Protein AF-A0A950HXQ3-F1 (afdb_monomer_lite)

Radius of gyration: 18.31 Å; chains: 1; bounding box: 35×30×58 Å

Secondary structure (DSSP, 8-state):
-------TTSGGG-------------------TTHHHHHHHHHHHHHHHHHHHHHHHHHTTTTTSTTHHHHHHHHHHHHH--SHHHHHHHHHHHHHHHHHHT-HHHHHHHHHHHHHHHHHTT-

Structure (mmCIF, N/CA/C/O backbone):
data_AF-A0A950HXQ3-F1
#
_entry.id   AF-A0A950HXQ3-F1
#
loop_
_atom_site.group_PDB
_atom_site.id
_atom_site.type_symbol
_atom_site.label_atom_id
_atom_site.label_alt_id
_atom_site.label_comp_id
_atom_site.label_asym_id
_atom_site.label_entity_id
_atom_site.label_seq_id
_atom_site.pdbx_PDB_ins_code
_atom_site.Cartn_x
_atom_site.Cartn_y
_atom_site.Cartn_z
_atom_site.occupancy
_atom_site.B_iso_or_equiv
_atom_site.auth_seq_id
_atom_site.auth_comp_id
_atom_site.auth_asym_id
_atom_site.auth_atom_id
_atom_site.pdbx_PDB_model_num
ATOM 1 N N . MET A 1 1 ? 10.198 14.262 -22.561 1.00 35.19 1 MET A N 1
ATOM 2 C CA . MET A 1 1 ? 8.855 14.573 -22.025 1.00 35.19 1 MET A CA 1
ATOM 3 C C . MET A 1 1 ? 8.931 14.588 -20.499 1.00 35.19 1 MET A C 1
ATOM 5 O O . MET A 1 1 ? 8.907 13.506 -19.930 1.00 35.19 1 MET A O 1
ATOM 9 N N . PRO A 1 2 ? 9.102 15.740 -19.820 1.00 49.16 2 PRO A N 1
ATOM 10 C CA . PRO A 1 2 ? 9.027 15.798 -18.362 1.00 49.16 2 PRO A CA 1
ATOM 11 C C . PRO A 1 2 ? 7.682 16.399 -17.912 1.00 49.16 2 PRO A C 1
ATOM 13 O O . PRO A 1 2 ? 7.380 17.550 -18.211 1.00 49.16 2 PRO A O 1
ATOM 16 N N . LEU A 1 3 ? 6.868 15.613 -17.208 1.00 41.69 3 LEU A N 1
ATOM 17 C CA . LEU A 1 3 ? 5.627 16.004 -16.516 1.00 41.69 3 LEU A CA 1
ATOM 18 C C . LEU A 1 3 ? 5.448 15.063 -15.301 1.00 41.69 3 LEU A C 1
ATOM 20 O O . LEU A 1 3 ? 5.940 13.937 -15.352 1.00 41.69 3 LEU A O 1
ATOM 24 N N . PRO A 1 4 ? 4.655 15.415 -14.273 1.00 45.00 4 PRO A N 1
ATOM 25 C CA . PRO A 1 4 ? 4.827 16.524 -13.342 1.00 45.00 4 PRO A CA 1
ATOM 26 C C . PRO A 1 4 ? 4.980 16.014 -11.890 1.00 45.00 4 PRO A C 1
ATOM 28 O O . PRO A 1 4 ? 4.345 15.048 -11.464 1.00 45.00 4 PRO A O 1
ATOM 31 N N . SER A 1 5 ? 5.789 16.713 -11.095 1.00 45.41 5 SER A N 1
ATOM 32 C CA . SER A 1 5 ? 5.958 16.499 -9.652 1.00 45.41 5 SER A CA 1
ATOM 33 C C . SER A 1 5 ? 4.668 16.810 -8.875 1.00 45.41 5 SER A C 1
ATOM 35 O O . SER A 1 5 ? 4.479 17.920 -8.388 1.00 45.41 5 SER A O 1
ATOM 37 N N . LEU A 1 6 ? 3.770 15.830 -8.745 1.00 46.31 6 LEU A N 1
ATOM 38 C CA . LEU A 1 6 ? 2.494 15.958 -8.016 1.00 46.31 6 LEU A CA 1
ATOM 39 C C . LEU A 1 6 ? 2.566 15.585 -6.521 1.00 46.31 6 LEU A C 1
ATOM 41 O O . LEU A 1 6 ? 1.559 15.645 -5.823 1.00 46.31 6 LEU A O 1
ATOM 45 N N . PHE A 1 7 ? 3.742 15.238 -5.991 1.00 44.81 7 PHE A N 1
ATOM 46 C CA . PHE A 1 7 ? 3.890 14.760 -4.605 1.00 44.81 7 PHE A CA 1
ATOM 47 C C . PHE A 1 7 ? 4.134 15.857 -3.549 1.00 44.81 7 PHE A C 1
ATOM 49 O O . PHE A 1 7 ? 4.199 15.565 -2.356 1.00 44.81 7 PHE A O 1
ATOM 56 N N . ALA A 1 8 ? 4.257 17.125 -3.951 1.00 40.81 8 ALA A N 1
ATOM 57 C CA . ALA A 1 8 ? 4.848 18.164 -3.104 1.00 40.81 8 ALA A CA 1
ATOM 58 C C . ALA A 1 8 ? 4.015 18.690 -1.905 1.00 40.81 8 ALA A C 1
ATOM 60 O O . ALA A 1 8 ? 4.640 19.069 -0.915 1.00 40.81 8 ALA A O 1
ATOM 61 N N . PRO A 1 9 ? 2.665 18.743 -1.881 1.00 40.22 9 PRO A N 1
ATOM 62 C CA . PRO A 1 9 ? 2.003 19.501 -0.813 1.00 40.22 9 PRO A CA 1
ATOM 63 C C . PRO A 1 9 ? 1.689 18.706 0.469 1.00 40.22 9 PRO A C 1
ATOM 65 O O . PRO A 1 9 ? 1.336 19.319 1.475 1.00 40.22 9 PRO A O 1
ATOM 68 N N . PHE A 1 10 ? 1.797 17.370 0.483 1.00 43.84 10 PHE A N 1
ATOM 69 C CA . PHE A 1 10 ? 1.302 16.573 1.623 1.00 43.84 10 PHE A CA 1
ATOM 70 C C . PHE A 1 10 ? 2.318 16.416 2.769 1.00 43.84 10 PHE A C 1
ATOM 72 O O . PHE A 1 10 ? 1.940 16.219 3.923 1.00 43.84 10 PHE A O 1
ATOM 79 N N . LEU A 1 11 ? 3.615 16.547 2.483 1.00 44.69 11 LEU A N 1
ATOM 80 C CA . LEU A 1 11 ? 4.679 16.217 3.439 1.00 44.69 11 LEU A CA 1
ATOM 81 C C . LEU A 1 11 ? 4.997 17.334 4.453 1.00 44.69 11 LEU A C 1
ATOM 83 O O . LEU A 1 11 ? 5.677 17.076 5.444 1.00 44.69 11 LEU A O 1
ATOM 87 N N . SER A 1 12 ? 4.459 18.545 4.275 1.00 42.25 12 SER A N 1
ATOM 88 C CA . SER A 1 12 ? 4.806 19.720 5.095 1.00 42.25 12 SER A CA 1
ATOM 89 C C . SER A 1 12 ? 4.072 19.832 6.444 1.00 42.25 12 SER A C 1
ATOM 91 O O . SER A 1 12 ? 4.253 20.822 7.148 1.00 42.25 12 SER A O 1
ATOM 93 N N . ARG A 1 13 ? 3.225 18.865 6.835 1.00 46.75 13 ARG A N 1
ATOM 94 C CA . ARG A 1 13 ? 2.334 18.988 8.016 1.00 46.75 13 ARG A CA 1
ATOM 95 C C . ARG A 1 13 ? 2.653 18.105 9.226 1.00 46.75 13 ARG A C 1
ATOM 97 O O . ARG A 1 13 ? 1.864 18.088 10.164 1.00 46.75 13 ARG A O 1
ATOM 104 N N . LEU A 1 14 ? 3.784 17.401 9.258 1.00 44.34 14 LEU A N 1
ATOM 105 C CA . LEU A 1 14 ? 4.063 16.414 10.321 1.00 44.34 14 LEU A CA 1
ATOM 106 C C . LEU A 1 14 ? 5.089 16.850 11.377 1.00 44.34 14 LEU A C 1
ATOM 108 O O . LEU A 1 14 ? 5.503 16.050 12.212 1.00 44.34 14 LEU A O 1
ATOM 112 N N . THR A 1 15 ? 5.463 18.128 11.420 1.00 47.31 15 THR A N 1
ATOM 113 C CA . THR A 1 15 ? 6.364 18.651 12.456 1.00 47.31 15 THR A CA 1
ATOM 114 C C . THR A 1 15 ? 5.591 19.146 13.680 1.00 47.31 15 THR A C 1
ATOM 116 O O . THR A 1 15 ? 5.473 20.350 13.905 1.00 47.31 15 THR A O 1
ATOM 119 N N . ARG A 1 16 ? 5.086 18.227 14.511 1.00 44.97 16 ARG A N 1
ATOM 120 C CA . ARG A 1 16 ? 4.910 18.491 15.951 1.00 44.97 16 ARG A CA 1
ATOM 121 C C . ARG A 1 16 ? 5.304 17.267 16.760 1.00 44.97 16 ARG A C 1
ATOM 123 O O . ARG A 1 16 ? 4.513 16.368 17.012 1.00 44.97 16 ARG A O 1
ATOM 130 N N . HIS A 1 17 ? 6.561 17.290 17.173 1.00 42.94 17 HIS A N 1
ATOM 131 C CA . HIS A 1 17 ? 7.126 16.429 18.195 1.00 42.94 17 HIS A CA 1
ATOM 132 C C . HIS A 1 17 ? 6.604 16.866 19.575 1.00 42.94 17 HIS A C 1
ATOM 134 O O . HIS A 1 17 ? 6.685 18.047 19.920 1.00 42.94 17 HIS A O 1
ATOM 140 N N . ARG A 1 18 ? 6.156 15.920 20.404 1.00 40.31 18 ARG A N 1
ATOM 141 C CA . ARG A 1 18 ? 6.295 16.026 21.864 1.00 40.31 18 ARG A CA 1
ATOM 142 C C . ARG A 1 18 ? 6.634 14.639 22.437 1.00 40.31 18 ARG A C 1
ATOM 144 O O . ARG A 1 18 ? 6.177 13.654 21.865 1.00 40.31 18 ARG A O 1
ATOM 151 N N . PRO A 1 19 ? 7.477 14.547 23.481 1.00 52.72 19 PRO A N 1
ATOM 152 C CA . PRO A 1 19 ? 8.159 13.312 23.857 1.00 52.72 19 PRO A CA 1
ATOM 153 C C . PRO A 1 19 ? 7.560 12.640 25.113 1.00 52.72 19 PRO A C 1
ATOM 155 O O . PRO A 1 19 ? 6.565 13.115 25.656 1.00 52.72 19 PRO A O 1
ATOM 158 N N . VAL A 1 20 ? 8.300 11.622 25.585 1.00 49.47 20 VAL A N 1
ATOM 159 C CA . VAL A 1 20 ? 8.451 11.051 26.951 1.00 49.47 20 VAL A CA 1
ATOM 160 C C . VAL A 1 20 ? 7.590 9.824 27.367 1.00 49.47 20 VAL A C 1
ATOM 162 O O . VAL A 1 20 ? 6.647 9.490 26.658 1.00 49.47 20 VAL A O 1
ATOM 165 N N . PRO A 1 21 ? 8.005 9.026 28.389 1.00 53.25 21 PRO A N 1
ATOM 166 C CA . PRO A 1 21 ? 8.457 7.641 28.200 1.00 53.25 21 PRO A CA 1
ATOM 167 C C . PRO A 1 21 ? 7.707 6.614 29.085 1.00 53.25 21 PRO A C 1
ATOM 169 O O . PRO A 1 21 ? 6.921 6.986 29.943 1.00 53.25 21 PRO A O 1
ATOM 172 N N . GLY A 1 22 ? 8.033 5.327 28.903 1.00 49.12 22 GLY A N 1
ATOM 173 C CA . GLY A 1 22 ? 8.007 4.255 29.914 1.00 49.12 22 GLY A CA 1
ATOM 174 C C . GLY A 1 22 ? 6.721 4.004 30.711 1.00 49.12 22 GLY A C 1
ATOM 175 O O . GLY A 1 22 ? 6.388 4.776 31.596 1.00 49.12 22 GLY A O 1
ATOM 176 N N . PHE A 1 23 ? 6.108 2.826 30.544 1.00 42.56 23 PHE A N 1
ATOM 177 C CA . PHE A 1 23 ? 5.380 2.189 31.648 1.00 42.56 23 PHE A CA 1
ATOM 178 C C . PHE A 1 23 ? 5.337 0.666 31.488 1.00 42.56 23 PHE A C 1
ATOM 180 O O . PHE A 1 23 ? 4.893 0.134 30.473 1.00 42.56 23 PHE A O 1
ATOM 187 N N . VAL A 1 24 ? 5.829 -0.019 32.517 1.00 59.59 24 VAL A N 1
ATOM 188 C CA . VAL A 1 24 ? 5.714 -1.461 32.745 1.00 59.59 24 VAL A CA 1
ATOM 189 C C . VAL A 1 24 ? 4.488 -1.654 33.635 1.00 59.59 24 VAL A C 1
ATOM 191 O O . VAL A 1 24 ? 4.407 -0.988 34.663 1.00 59.59 24 VAL A O 1
ATOM 194 N N . ALA A 1 25 ? 3.558 -2.547 33.292 1.00 41.34 25 ALA A N 1
ATOM 195 C CA . ALA A 1 25 ? 2.597 -3.079 34.262 1.00 41.34 25 ALA A CA 1
ATOM 196 C C . ALA A 1 25 ? 1.969 -4.389 33.764 1.00 41.34 25 ALA A C 1
ATOM 198 O O . ALA A 1 25 ? 1.059 -4.412 32.941 1.00 41.34 25 ALA A O 1
ATOM 199 N N . THR A 1 26 ? 2.469 -5.490 34.311 1.00 58.78 26 THR A N 1
ATOM 200 C CA . THR A 1 26 ? 1.734 -6.735 34.544 1.00 58.78 26 THR A CA 1
ATOM 201 C C . THR A 1 26 ? 0.574 -6.494 35.513 1.00 58.78 26 THR A C 1
ATOM 203 O O . THR A 1 26 ? 0.842 -5.980 36.594 1.00 58.78 26 THR A O 1
ATOM 206 N N . THR A 1 27 ? -0.646 -6.938 35.184 1.00 51.50 27 THR A N 1
ATOM 207 C CA . THR A 1 27 ? -1.527 -7.745 36.061 1.00 51.50 27 THR A CA 1
ATOM 208 C C . THR A 1 27 ? -2.838 -8.114 35.357 1.00 51.50 27 THR A C 1
ATOM 210 O O . THR A 1 27 ? -3.530 -7.281 34.778 1.00 51.50 27 THR A O 1
ATOM 213 N N . SER A 1 28 ? -3.190 -9.400 35.447 1.00 52.22 28 SER A N 1
ATOM 214 C CA . SER A 1 28 ? -4.535 -9.926 35.207 1.00 52.22 28 SER A CA 1
ATOM 215 C C . SER A 1 28 ? -5.546 -9.214 36.102 1.00 52.22 28 SER A C 1
ATOM 217 O O . SER A 1 28 ? -5.379 -9.212 37.319 1.00 52.22 28 SER A O 1
ATOM 219 N N . THR A 1 29 ? -6.617 -8.651 35.543 1.00 48.75 29 THR A N 1
ATOM 220 C CA . THR A 1 29 ? -7.802 -8.231 36.308 1.00 48.75 29 THR A CA 1
ATOM 221 C C . THR A 1 29 ? -9.041 -8.267 35.411 1.00 48.75 29 THR A C 1
AT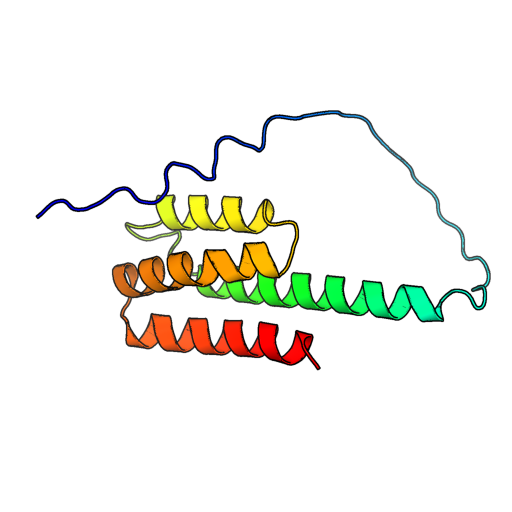OM 223 O O . THR A 1 29 ? -9.102 -7.619 34.373 1.00 48.75 29 THR A O 1
ATOM 226 N N . THR A 1 30 ? -9.990 -9.101 35.834 1.00 55.50 30 THR A N 1
ATOM 227 C CA . THR A 1 30 ? -11.433 -9.169 35.560 1.00 55.50 30 THR A CA 1
ATOM 228 C C . THR A 1 30 ? -12.012 -8.128 34.586 1.00 55.50 30 THR A C 1
ATOM 230 O O . THR A 1 30 ? -12.063 -6.937 34.880 1.00 55.50 30 THR A O 1
ATOM 233 N N . LEU A 1 31 ? -12.519 -8.615 33.445 1.00 58.50 31 LEU A N 1
ATOM 234 C CA . LEU A 1 31 ? -13.156 -7.834 32.376 1.00 58.50 31 LEU A CA 1
ATOM 235 C C . LEU A 1 31 ? -14.476 -7.166 32.833 1.00 58.50 31 LEU A C 1
ATOM 237 O O . LEU A 1 31 ? -15.394 -7.874 33.250 1.00 58.50 31 LEU A O 1
ATOM 241 N N . PRO A 1 32 ? -14.628 -5.834 32.699 1.00 47.91 32 PRO A N 1
ATOM 242 C CA . PRO A 1 32 ? -15.910 -5.145 32.853 1.00 47.91 32 PRO A CA 1
ATOM 243 C C . PRO A 1 32 ? -16.791 -5.277 31.587 1.00 47.91 32 PRO A C 1
ATOM 245 O O . PRO A 1 32 ? -16.268 -5.417 30.478 1.00 47.91 32 PRO A O 1
ATOM 248 N N . PRO A 1 33 ? -18.130 -5.134 31.691 1.00 42.09 33 PRO A N 1
ATOM 249 C CA . PRO A 1 33 ? -19.069 -5.209 30.559 1.00 42.09 33 PRO A CA 1
ATOM 250 C C . PRO A 1 33 ? -19.018 -3.989 29.613 1.00 42.09 33 PRO A C 1
ATOM 252 O O . PRO A 1 33 ? -19.915 -3.794 28.796 1.00 42.09 33 PRO A O 1
ATOM 255 N N . LEU A 1 34 ? -17.956 -3.181 29.681 1.00 46.03 34 LEU A N 1
ATOM 256 C CA . LEU A 1 34 ? -17.661 -2.097 28.734 1.00 46.03 34 LEU A CA 1
ATOM 257 C C . LEU A 1 34 ? -16.967 -2.602 27.452 1.00 46.03 34 LEU A C 1
ATOM 259 O O . LEU A 1 34 ? -16.795 -1.849 26.496 1.00 46.03 34 LEU A O 1
ATOM 263 N N . ALA A 1 35 ? -16.625 -3.893 27.385 1.00 46.03 35 ALA A N 1
ATOM 264 C CA . ALA A 1 35 ? -15.947 -4.513 26.244 1.00 46.03 35 ALA A CA 1
ATOM 265 C C . ALA A 1 35 ? -16.795 -4.619 24.958 1.00 46.03 35 ALA A C 1
ATOM 267 O O . ALA A 1 35 ? -16.288 -5.083 23.941 1.00 46.03 35 ALA A O 1
ATOM 268 N N . ARG A 1 36 ? -18.063 -4.179 24.955 1.00 42.44 36 ARG A N 1
ATOM 269 C CA . ARG A 1 36 ? -18.880 -4.173 23.728 1.00 42.44 36 ARG A CA 1
ATOM 270 C C . ARG A 1 36 ? -18.579 -3.004 22.788 1.00 42.44 36 ARG A C 1
ATOM 272 O O . ARG A 1 36 ? -18.778 -3.162 21.596 1.00 42.44 36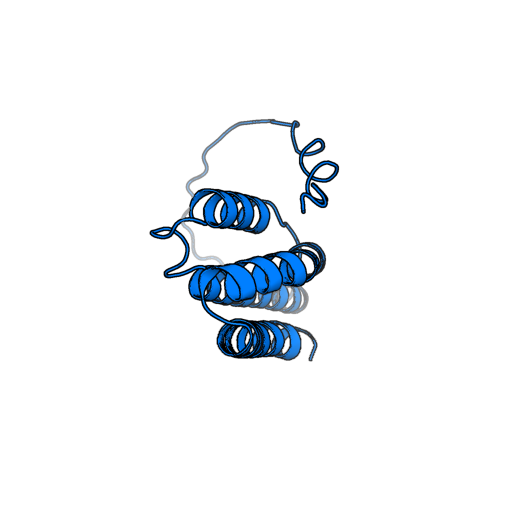 ARG A O 1
ATOM 279 N N . HIS A 1 37 ? -18.060 -1.878 23.286 1.00 41.78 37 HIS A N 1
ATOM 280 C CA . HIS A 1 37 ? -17.590 -0.768 22.433 1.00 41.78 37 HIS A CA 1
ATOM 281 C C . HIS A 1 37 ? -16.082 -0.830 22.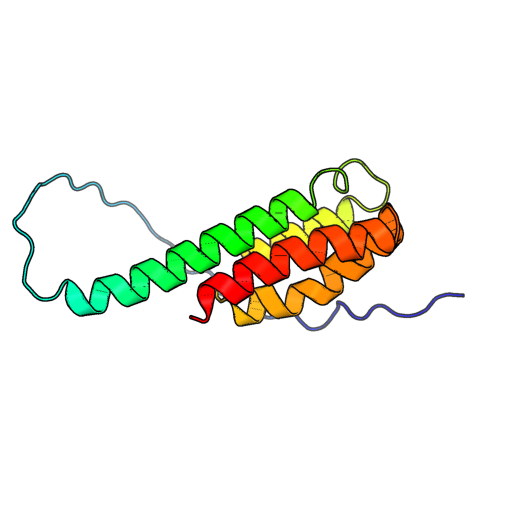140 1.00 41.78 37 HIS A C 1
ATOM 283 O O . HIS A 1 37 ? -15.610 -0.229 21.181 1.00 41.78 37 HIS A O 1
ATOM 289 N N . ALA A 1 38 ? -15.308 -1.594 22.920 1.00 43.03 38 ALA A N 1
ATOM 290 C CA . ALA A 1 38 ? -13.893 -1.841 22.623 1.00 43.03 38 ALA A CA 1
ATOM 291 C C . ALA A 1 38 ? -13.693 -2.829 21.454 1.00 43.03 38 ALA A C 1
ATOM 293 O O . ALA A 1 38 ? -12.657 -2.789 20.793 1.00 43.03 38 ALA A O 1
ATOM 294 N N . ALA A 1 39 ? -14.683 -3.685 21.176 1.00 44.44 39 ALA A N 1
ATOM 295 C CA . ALA A 1 39 ? -14.643 -4.631 20.062 1.00 44.44 39 ALA A CA 1
ATOM 296 C C . ALA A 1 39 ? -14.685 -3.932 18.688 1.00 44.44 39 ALA A C 1
ATOM 298 O O . ALA A 1 39 ? -13.944 -4.325 17.794 1.00 44.44 39 ALA A O 1
ATOM 299 N N . GLU A 1 40 ? -15.451 -2.845 18.542 1.00 48.84 40 GLU A N 1
ATOM 300 C CA . GLU A 1 40 ? -15.536 -2.079 17.284 1.00 48.84 40 GLU A CA 1
ATOM 301 C C . GLU A 1 40 ? -14.229 -1.326 16.968 1.00 48.84 40 GLU A C 1
ATOM 303 O O . GLU A 1 40 ? -13.804 -1.242 15.817 1.00 48.84 40 GLU A O 1
ATOM 308 N N . GLY A 1 41 ? -13.531 -0.827 17.996 1.00 51.19 41 GLY A N 1
ATOM 309 C CA . GLY A 1 41 ? -12.201 -0.229 17.830 1.00 51.19 41 GLY A CA 1
ATOM 310 C C . GLY A 1 41 ? -11.103 -1.259 17.537 1.00 51.19 41 GLY A C 1
ATOM 311 O O . GLY A 1 41 ? -10.132 -0.945 16.847 1.00 51.19 41 GLY A O 1
ATOM 312 N N . CYS A 1 42 ? -11.263 -2.490 18.036 1.00 56.97 42 CYS A N 1
ATOM 313 C CA . CYS A 1 42 ? -10.358 -3.602 17.752 1.00 56.97 42 CYS A CA 1
ATOM 314 C C . CYS A 1 42 ? -10.449 -4.032 16.280 1.00 56.97 42 CYS A C 1
ATOM 316 O O . CYS A 1 42 ? -9.420 -4.319 15.671 1.00 56.97 42 CYS A O 1
ATOM 318 N N . ASP A 1 43 ? -11.647 -3.974 15.694 1.00 73.50 43 ASP A N 1
ATOM 319 C CA . ASP A 1 43 ? -11.876 -4.314 14.290 1.00 73.50 43 ASP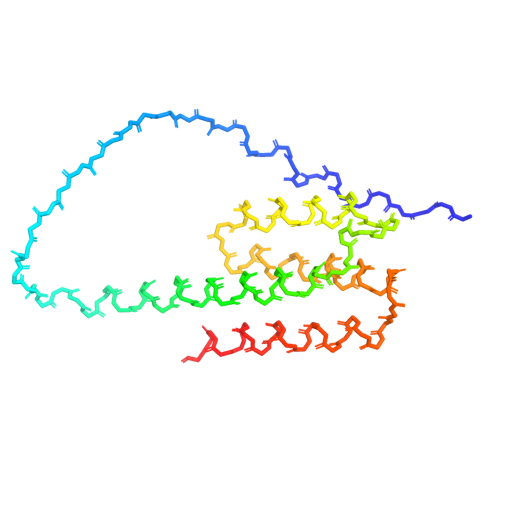 A CA 1
ATOM 320 C C . ASP A 1 43 ? -11.213 -3.302 13.343 1.00 73.50 43 ASP A C 1
ATOM 322 O O . ASP A 1 43 ? -10.389 -3.671 12.511 1.00 73.50 43 ASP A O 1
ATOM 326 N N . LEU A 1 44 ? -11.421 -1.995 13.557 1.00 73.94 44 LEU A N 1
ATOM 327 C CA . LEU A 1 44 ? -10.787 -0.962 12.724 1.00 73.94 44 LEU A CA 1
ATOM 328 C C . LEU A 1 44 ? -9.251 -0.988 12.812 1.00 73.94 44 LEU A C 1
ATOM 330 O O . LEU A 1 44 ? -8.564 -0.769 11.811 1.00 73.94 44 LEU A O 1
ATOM 334 N N . ALA A 1 45 ? -8.697 -1.250 13.999 1.00 78.56 45 ALA A N 1
ATOM 335 C CA . ALA A 1 45 ? -7.255 -1.384 14.179 1.00 78.56 45 ALA A CA 1
ATOM 336 C C . ALA A 1 45 ? -6.701 -2.638 13.479 1.00 78.56 45 ALA A C 1
ATOM 338 O O . ALA A 1 45 ? -5.650 -2.560 12.838 1.00 78.56 45 ALA A O 1
ATOM 339 N N . ALA A 1 46 ? -7.410 -3.771 13.554 1.00 79.81 46 ALA A N 1
ATOM 340 C CA . ALA A 1 46 ? -7.045 -5.011 12.867 1.00 79.81 46 ALA A CA 1
ATOM 341 C C . ALA A 1 46 ? -7.123 -4.858 11.341 1.00 79.81 46 ALA A C 1
ATOM 343 O O . ALA A 1 46 ? -6.199 -5.235 10.622 1.00 79.81 46 ALA A O 1
ATOM 344 N N . VAL A 1 47 ? -8.180 -4.214 10.857 1.00 79.69 47 VAL A N 1
ATOM 345 C CA . VAL A 1 47 ? -8.369 -3.792 9.471 1.00 79.69 47 VAL A CA 1
ATOM 346 C C . VAL A 1 47 ? -7.213 -2.921 8.987 1.00 79.69 47 VAL A C 1
ATOM 348 O O . VAL A 1 47 ? -6.656 -3.160 7.915 1.00 79.69 47 VAL A O 1
ATOM 351 N N . LEU A 1 48 ? -6.842 -1.899 9.765 1.00 81.75 48 LEU A N 1
ATOM 352 C CA . LEU A 1 48 ? -5.763 -0.992 9.397 1.00 81.75 48 LEU A CA 1
ATOM 353 C C . LEU A 1 48 ? -4.448 -1.770 9.323 1.00 81.75 48 LEU A C 1
ATOM 355 O O . LEU A 1 48 ? -3.714 -1.624 8.351 1.00 81.75 48 LEU A O 1
ATOM 359 N N . ALA A 1 49 ? -4.177 -2.640 10.298 1.00 82.75 49 ALA A N 1
ATOM 360 C CA . ALA A 1 49 ? -3.000 -3.502 10.294 1.00 82.75 49 ALA A CA 1
ATOM 361 C C . ALA A 1 49 ? -2.963 -4.437 9.069 1.00 82.75 49 ALA A C 1
ATOM 363 O O . ALA A 1 49 ? -1.923 -4.543 8.420 1.00 82.75 49 ALA A O 1
ATOM 364 N N . ALA A 1 50 ? -4.090 -5.053 8.699 1.00 82.56 50 ALA A N 1
ATOM 365 C CA . ALA A 1 50 ? -4.193 -5.907 7.515 1.00 82.56 50 ALA A CA 1
ATOM 366 C C . ALA A 1 50 ? -3.960 -5.122 6.213 1.00 82.56 50 ALA A C 1
ATOM 368 O O . ALA A 1 50 ? -3.213 -5.570 5.341 1.00 82.56 50 ALA A O 1
ATOM 369 N N . ALA A 1 51 ? -4.544 -3.927 6.095 1.00 84.12 51 ALA A N 1
ATOM 370 C CA . ALA A 1 51 ? -4.350 -3.054 4.941 1.00 84.12 51 ALA A CA 1
ATOM 371 C C . ALA A 1 51 ? -2.888 -2.591 4.816 1.00 84.12 51 ALA A C 1
ATOM 373 O O . ALA A 1 51 ? -2.339 -2.587 3.716 1.00 84.12 51 ALA A O 1
ATOM 374 N N . ARG A 1 52 ? -2.233 -2.264 5.938 1.00 86.44 52 ARG A N 1
ATOM 375 C CA . ARG A 1 52 ? -0.803 -1.920 5.982 1.00 86.44 52 ARG A CA 1
ATOM 376 C C . ARG A 1 52 ? 0.081 -3.083 5.545 1.00 86.44 52 ARG A C 1
ATOM 378 O O . ARG A 1 52 ? 0.964 -2.899 4.714 1.00 86.44 52 ARG A O 1
ATOM 385 N N . LEU A 1 53 ? -0.197 -4.288 6.039 1.00 85.44 53 LEU A N 1
ATOM 386 C CA . LEU A 1 53 ? 0.550 -5.489 5.669 1.00 85.44 53 LEU A CA 1
ATOM 387 C C . LEU A 1 53 ? 0.411 -5.794 4.170 1.00 85.44 53 LEU A C 1
ATOM 389 O O . LEU A 1 53 ? 1.404 -6.057 3.495 1.00 85.44 53 LEU A O 1
ATOM 393 N N . ALA A 1 54 ? -0.800 -5.675 3.620 1.00 84.94 54 ALA A N 1
ATOM 394 C CA . ALA A 1 54 ? -1.033 -5.813 2.183 1.00 84.94 54 ALA A CA 1
ATOM 395 C C . ALA A 1 54 ? -0.314 -4.724 1.361 1.00 84.94 54 ALA A C 1
ATOM 397 O O . ALA A 1 54 ? 0.188 -5.006 0.273 1.00 84.94 54 ALA A O 1
ATOM 398 N N . PHE A 1 55 ? -0.227 -3.496 1.881 1.00 86.81 55 PHE A N 1
ATOM 399 C CA . PHE A 1 55 ? 0.501 -2.395 1.248 1.00 86.81 55 PHE A CA 1
ATOM 400 C C . PHE A 1 55 ? 2.011 -2.659 1.203 1.00 86.81 55 PHE A C 1
ATOM 402 O O . PHE A 1 55 ? 2.644 -2.471 0.166 1.00 86.81 55 PHE A O 1
ATOM 409 N N . GLN A 1 56 ? 2.582 -3.148 2.304 1.00 86.06 56 GLN A N 1
ATOM 410 C CA . GLN A 1 56 ? 4.000 -3.500 2.397 1.00 86.06 56 GLN A CA 1
ATOM 411 C C . GLN A 1 56 ? 4.349 -4.670 1.473 1.00 86.06 56 GLN A C 1
ATOM 413 O O . GLN A 1 56 ? 5.303 -4.572 0.706 1.00 86.06 56 GLN A O 1
ATOM 418 N N . ALA A 1 57 ? 3.518 -5.716 1.445 1.00 86.19 57 ALA A N 1
ATOM 419 C CA . ALA A 1 57 ? 3.672 -6.826 0.505 1.00 86.19 57 ALA A CA 1
ATOM 420 C C . ALA A 1 57 ? 3.592 -6.365 -0.964 1.00 86.19 57 ALA A C 1
ATOM 422 O O . ALA A 1 57 ? 4.250 -6.917 -1.842 1.00 86.19 57 ALA A O 1
ATOM 423 N N . ALA A 1 58 ? 2.802 -5.328 -1.261 1.00 84.75 58 ALA A N 1
ATOM 424 C CA . ALA A 1 58 ? 2.717 -4.771 -2.608 1.00 84.75 58 ALA A CA 1
ATOM 425 C C . ALA A 1 58 ? 3.956 -3.950 -3.011 1.00 84.75 58 ALA A C 1
ATOM 427 O O . ALA A 1 58 ? 4.217 -3.822 -4.210 1.00 84.75 58 ALA A O 1
ATOM 428 N N . LEU A 1 59 ? 4.708 -3.420 -2.042 1.00 84.50 59 LEU A N 1
ATOM 429 C CA . LEU A 1 59 ? 5.986 -2.731 -2.249 1.00 84.50 59 LEU A CA 1
ATOM 430 C C . LEU A 1 59 ? 7.185 -3.682 -2.310 1.00 84.50 59 LEU A C 1
ATOM 432 O O . LEU A 1 59 ? 8.249 -3.294 -2.791 1.00 84.50 59 LEU A O 1
ATOM 436 N N . GLU A 1 60 ? 7.016 -4.925 -1.871 1.00 83.38 60 GLU A N 1
ATOM 437 C CA . GLU A 1 60 ? 8.066 -5.934 -1.922 1.00 83.38 60 GLU A CA 1
ATOM 438 C C . GLU A 1 60 ? 8.542 -6.154 -3.372 1.00 83.38 60 GLU A C 1
ATOM 440 O O . GLU A 1 60 ? 7.745 -6.280 -4.317 1.00 83.38 60 GLU A O 1
ATOM 445 N N . GLY A 1 61 ? 9.865 -6.129 -3.555 1.00 80.62 61 GLY A N 1
ATOM 446 C CA . GLY A 1 61 ? 10.531 -6.196 -4.858 1.00 80.62 61 GLY A CA 1
ATOM 447 C C . GLY A 1 61 ? 10.662 -4.862 -5.607 1.00 80.62 61 GLY A C 1
ATOM 448 O O . GLY A 1 61 ? 11.320 -4.830 -6.643 1.00 80.62 61 GLY A O 1
ATOM 449 N N . LEU A 1 62 ? 10.083 -3.759 -5.109 1.00 81.38 62 LEU A N 1
ATOM 450 C CA . LEU A 1 62 ? 10.321 -2.410 -5.655 1.00 81.38 62 LEU A CA 1
ATOM 451 C C . LEU A 1 62 ? 11.476 -1.681 -4.954 1.00 81.38 62 LEU A C 1
ATOM 453 O O . LEU A 1 62 ? 12.077 -0.796 -5.560 1.00 81.38 62 LEU A O 1
ATOM 457 N N . HIS A 1 63 ? 11.801 -2.049 -3.707 1.00 81.75 63 HIS A N 1
ATOM 458 C CA . HIS A 1 63 ? 12.877 -1.420 -2.925 1.00 81.75 63 HIS A CA 1
ATOM 459 C C . HIS A 1 63 ? 14.271 -1.628 -3.526 1.00 81.75 63 HIS A C 1
ATOM 461 O O . HIS A 1 63 ? 15.094 -0.721 -3.451 1.00 81.75 63 HIS A O 1
ATOM 467 N N . ASP A 1 64 ? 14.512 -2.774 -4.164 1.00 78.94 64 ASP A N 1
ATOM 468 C CA . ASP A 1 64 ? 15.811 -3.127 -4.760 1.00 78.94 64 ASP A CA 1
ATOM 469 C C . ASP A 1 64 ? 15.980 -2.610 -6.202 1.00 78.94 64 ASP A C 1
ATOM 471 O O . ASP A 1 64 ? 17.009 -2.830 -6.842 1.00 78.94 64 ASP A O 1
ATOM 475 N N . GLY A 1 65 ? 14.950 -1.955 -6.745 1.00 79.69 65 GLY A N 1
ATOM 476 C CA . GLY A 1 65 ? 14.904 -1.495 -8.129 1.00 79.69 65 GLY A CA 1
ATOM 477 C C . GLY A 1 65 ? 15.253 -0.013 -8.317 1.00 79.69 65 GLY A C 1
ATOM 478 O O . GLY A 1 65 ? 15.487 0.719 -7.355 1.00 79.69 65 GLY A O 1
ATOM 479 N N . PRO A 1 66 ? 15.193 0.488 -9.567 1.00 79.56 66 PRO A N 1
ATOM 480 C CA . PRO A 1 66 ? 15.413 1.904 -9.885 1.00 79.56 66 PRO A CA 1
ATOM 481 C C . PRO A 1 66 ? 14.362 2.850 -9.275 1.00 79.56 66 PRO A C 1
ATOM 483 O O . PRO A 1 66 ? 14.512 4.062 -9.382 1.00 79.56 66 PRO A O 1
ATOM 486 N N . PHE A 1 67 ? 13.317 2.300 -8.649 1.00 84.12 67 PHE A N 1
ATOM 487 C CA . PHE A 1 67 ? 12.247 3.025 -7.963 1.00 84.12 67 PHE A CA 1
ATOM 488 C C . PHE A 1 67 ? 12.293 2.856 -6.432 1.00 84.12 67 PHE A C 1
ATOM 490 O O . PHE A 1 67 ? 11.292 3.074 -5.743 1.00 84.12 67 PHE A O 1
ATOM 497 N N . GLY A 1 68 ? 13.436 2.416 -5.891 1.00 84.12 68 GLY A N 1
ATOM 498 C CA . GLY A 1 68 ? 13.598 2.127 -4.466 1.00 84.12 68 GLY A CA 1
ATOM 499 C C . GLY A 1 68 ? 13.408 3.351 -3.568 1.00 84.12 68 GLY A C 1
ATOM 500 O O . GLY A 1 68 ? 12.815 3.238 -2.494 1.00 84.12 68 GLY A O 1
ATOM 501 N N . GLU A 1 69 ? 13.823 4.538 -4.023 1.00 86.81 69 GLU A N 1
ATOM 502 C CA . GLU A 1 69 ? 13.611 5.791 -3.286 1.00 86.81 69 GLU A CA 1
ATOM 503 C C . GLU A 1 69 ? 12.126 6.166 -3.213 1.00 86.81 69 GLU A C 1
ATOM 505 O O . GLU A 1 69 ? 11.629 6.511 -2.137 1.00 86.81 69 GLU A O 1
ATOM 510 N N . GLU A 1 70 ? 11.377 6.048 -4.315 1.00 86.44 70 GLU A N 1
ATOM 511 C CA . GLU A 1 70 ? 9.933 6.285 -4.298 1.00 86.44 70 GLU A CA 1
ATOM 512 C C . GLU A 1 70 ? 9.182 5.221 -3.486 1.00 86.44 70 GLU A C 1
ATOM 514 O O . GLU A 1 70 ? 8.230 5.554 -2.776 1.00 86.44 70 GLU A O 1
ATOM 519 N N . ALA A 1 71 ? 9.625 3.959 -3.527 1.00 86.75 71 ALA A N 1
ATOM 520 C CA . ALA A 1 71 ? 9.087 2.884 -2.693 1.00 86.75 71 ALA A CA 1
ATOM 521 C C . ALA A 1 71 ? 9.324 3.147 -1.198 1.00 86.75 71 ALA A C 1
ATOM 523 O O . ALA A 1 71 ? 8.418 2.956 -0.377 1.00 86.75 71 ALA A O 1
ATOM 524 N N . LEU A 1 72 ? 10.506 3.647 -0.831 1.00 87.38 72 LEU A N 1
ATOM 525 C CA . LEU A 1 72 ? 10.827 4.050 0.536 1.00 87.38 72 LEU A CA 1
ATOM 526 C C . LEU A 1 72 ? 9.983 5.254 0.974 1.00 87.38 72 LEU A C 1
ATOM 528 O O . LEU A 1 72 ? 9.398 5.233 2.057 1.00 87.38 72 LEU A O 1
ATOM 532 N N . ALA A 1 73 ? 9.857 6.278 0.128 1.00 88.50 73 ALA A N 1
ATOM 533 C CA . ALA A 1 73 ? 9.019 7.443 0.404 1.00 88.50 73 ALA A CA 1
ATOM 534 C C . ALA A 1 73 ? 7.548 7.047 0.614 1.00 88.50 73 ALA A C 1
ATOM 536 O O . ALA A 1 73 ? 6.888 7.566 1.519 1.00 88.50 73 ALA A O 1
ATOM 537 N N . LEU A 1 74 ? 7.047 6.091 -0.175 1.00 87.38 74 LEU A N 1
ATOM 538 C CA . LEU A 1 74 ? 5.691 5.572 -0.031 1.00 87.38 74 LEU A CA 1
ATOM 539 C C . LEU A 1 74 ? 5.522 4.729 1.240 1.00 87.38 74 LEU A C 1
ATOM 541 O O . LEU A 1 74 ? 4.502 4.856 1.913 1.00 87.38 74 LEU A O 1
ATOM 545 N N . SER A 1 75 ? 6.539 3.948 1.617 1.00 87.56 75 SER A N 1
ATOM 546 C CA . SER A 1 75 ? 6.574 3.206 2.888 1.00 87.56 75 SER A CA 1
ATOM 547 C C . SER A 1 75 ? 6.525 4.159 4.090 1.00 87.56 75 SER A C 1
ATOM 549 O O . SER A 1 75 ? 5.769 3.959 5.036 1.00 87.56 75 SER A O 1
ATOM 551 N N . LEU A 1 76 ? 7.281 5.259 4.042 1.00 87.25 76 LEU A N 1
ATOM 552 C CA . LEU A 1 76 ? 7.254 6.287 5.086 1.00 87.25 76 LEU A CA 1
ATOM 553 C C . LEU A 1 76 ? 5.903 7.014 5.143 1.00 87.25 76 LEU A C 1
ATOM 555 O O . LEU A 1 76 ? 5.433 7.362 6.228 1.00 87.25 76 LEU A O 1
ATOM 559 N N . ALA A 1 77 ? 5.271 7.257 3.992 1.00 86.56 77 ALA A N 1
ATOM 560 C CA . ALA A 1 77 ? 3.934 7.841 3.930 1.00 86.56 77 ALA A CA 1
ATOM 561 C C . ALA A 1 77 ? 2.870 6.899 4.520 1.00 86.56 77 ALA A C 1
ATOM 563 O O . ALA A 1 77 ? 1.998 7.364 5.252 1.00 86.56 77 ALA A O 1
ATOM 564 N N . GLU A 1 78 ? 2.978 5.593 4.262 1.00 87.69 78 GLU A N 1
ATOM 565 C CA . GLU A 1 78 ? 2.131 4.544 4.844 1.00 87.69 78 GLU A CA 1
ATOM 566 C C . GLU A 1 78 ? 2.240 4.522 6.374 1.00 87.69 78 GLU A C 1
ATOM 568 O O . GLU A 1 78 ? 1.226 4.637 7.063 1.00 87.69 78 GLU A O 1
ATOM 573 N N . GLN A 1 79 ? 3.460 4.518 6.917 1.00 86.19 79 GLN A N 1
ATOM 574 C CA . GLN A 1 79 ? 3.686 4.551 8.368 1.00 86.19 79 GLN A CA 1
ATOM 575 C C . GLN A 1 79 ? 3.084 5.794 9.044 1.00 86.19 79 GLN A C 1
ATOM 577 O O . GLN A 1 79 ? 2.636 5.733 10.191 1.00 86.19 79 GLN A O 1
ATOM 582 N N . ARG A 1 80 ? 3.061 6.928 8.333 1.00 84.19 80 ARG A N 1
ATOM 583 C CA . ARG A 1 80 ? 2.490 8.204 8.800 1.00 84.19 80 ARG A CA 1
ATOM 584 C C . ARG A 1 80 ? 0.971 8.285 8.649 1.00 84.19 80 ARG A C 1
ATOM 586 O O . ARG A 1 80 ? 0.358 9.170 9.243 1.00 84.19 80 ARG A O 1
ATOM 593 N N . ALA A 1 81 ? 0.356 7.411 7.857 1.00 83.94 81 ALA A N 1
ATOM 594 C CA . ALA A 1 81 ? -1.084 7.398 7.654 1.00 83.94 81 ALA A CA 1
ATOM 595 C C . ALA A 1 81 ? -1.783 6.813 8.892 1.00 83.94 81 ALA A C 1
ATOM 597 O O . ALA A 1 81 ? -1.734 5.610 9.143 1.00 83.94 81 ALA A O 1
ATOM 598 N N . CYS A 1 82 ? -2.442 7.667 9.678 1.00 77.25 82 CYS A N 1
ATOM 599 C CA . CYS A 1 82 ? -3.120 7.277 10.921 1.00 77.25 82 CYS A CA 1
ATOM 600 C C . CYS A 1 82 ? -4.511 6.658 10.714 1.00 77.25 82 CYS A C 1
ATOM 602 O O . CYS A 1 82 ? -5.143 6.254 11.687 1.00 77.25 82 CYS A O 1
ATOM 604 N N . GLY A 1 83 ? -5.006 6.606 9.476 1.00 80.81 83 GLY A N 1
ATOM 605 C CA . GLY A 1 83 ? -6.364 6.177 9.179 1.00 80.81 83 GLY A CA 1
ATOM 606 C C . GLY A 1 83 ? -6.495 5.473 7.836 1.00 80.81 83 GLY A C 1
ATOM 607 O O . GLY A 1 83 ? -5.650 5.575 6.943 1.00 80.81 83 GLY A O 1
ATOM 608 N N . LEU A 1 84 ? -7.604 4.744 7.702 1.00 80.75 84 LEU A N 1
ATOM 609 C CA . LEU A 1 84 ? -7.939 3.972 6.508 1.00 80.75 84 LEU A CA 1
ATOM 610 C C . LEU A 1 84 ? -8.063 4.863 5.265 1.00 80.75 84 LEU A C 1
ATOM 612 O O . LEU A 1 84 ? -7.693 4.465 4.165 1.00 80.75 84 LEU A O 1
ATOM 616 N N . ARG A 1 85 ? -8.582 6.083 5.449 1.00 82.25 85 ARG A N 1
ATOM 617 C CA . ARG A 1 85 ? -8.792 7.060 4.378 1.00 82.25 85 ARG A CA 1
ATOM 618 C C . ARG A 1 85 ? -7.466 7.562 3.820 1.00 82.25 85 ARG A C 1
ATOM 620 O O . ARG A 1 85 ? -7.303 7.631 2.606 1.00 82.25 85 ARG A O 1
ATOM 627 N N . GLU A 1 86 ? -6.518 7.891 4.687 1.00 83.19 86 GLU A N 1
ATOM 628 C CA . GLU A 1 86 ? -5.169 8.291 4.298 1.00 83.19 86 GLU A CA 1
ATOM 629 C C . GLU A 1 86 ? -4.465 7.149 3.558 1.00 83.19 86 GLU A C 1
ATOM 631 O O . GLU A 1 86 ? -3.923 7.373 2.477 1.00 83.19 86 GLU A O 1
ATOM 636 N N . LEU A 1 87 ? -4.558 5.917 4.073 1.00 85.38 87 LEU A N 1
ATOM 637 C CA . LEU A 1 87 ? -4.003 4.731 3.412 1.00 85.38 87 LEU A CA 1
ATOM 638 C C . LEU A 1 87 ? -4.633 4.500 2.027 1.00 85.38 87 LEU A C 1
ATOM 640 O O . LEU A 1 87 ? -3.940 4.201 1.057 1.00 85.38 87 LEU A O 1
ATOM 644 N N . TRP A 1 88 ? -5.947 4.699 1.913 1.00 85.06 88 TRP A N 1
ATOM 645 C CA . TRP A 1 88 ? -6.680 4.604 0.651 1.00 85.06 88 TRP A CA 1
ATOM 646 C C . TRP A 1 88 ? -6.211 5.641 -0.374 1.00 85.06 88 TRP A C 1
ATOM 648 O O . TRP A 1 88 ? -6.080 5.332 -1.558 1.00 85.06 88 TRP A O 1
ATOM 658 N N . HIS A 1 89 ? -5.900 6.866 0.057 1.00 85.81 89 HIS A N 1
ATOM 659 C CA . HIS A 1 89 ? -5.353 7.890 -0.836 1.00 85.81 89 HIS A CA 1
ATOM 660 C C . HIS A 1 89 ? -3.965 7.515 -1.383 1.00 85.81 89 HIS A C 1
ATOM 662 O O . HIS A 1 89 ? -3.654 7.851 -2.527 1.00 85.81 89 HIS A O 1
ATOM 668 N N . LEU A 1 90 ? -3.164 6.751 -0.630 1.00 88.25 90 LEU A N 1
ATOM 669 C CA . LEU A 1 90 ? -1.863 6.248 -1.088 1.00 88.25 90 LEU A CA 1
ATOM 670 C C . LEU A 1 90 ? -1.976 5.140 -2.148 1.00 88.25 90 LEU A C 1
ATOM 672 O O . LEU A 1 90 ? -1.007 4.873 -2.859 1.00 88.25 90 LEU A O 1
ATOM 676 N N . ARG A 1 91 ? -3.156 4.533 -2.328 1.00 86.56 91 ARG A N 1
ATOM 677 C CA . ARG A 1 91 ? -3.389 3.474 -3.322 1.00 86.56 91 ARG A CA 1
ATOM 678 C C . ARG A 1 91 ? -3.033 3.905 -4.749 1.00 86.56 91 ARG A C 1
ATOM 680 O O . ARG A 1 91 ? -2.428 3.139 -5.491 1.00 86.56 91 ARG A O 1
ATOM 687 N N . GLY A 1 92 ? -3.399 5.125 -5.146 1.00 87.12 92 GLY A N 1
ATOM 688 C CA . GLY A 1 92 ? -3.102 5.637 -6.493 1.00 87.12 92 GLY A CA 1
ATOM 689 C C . GLY A 1 92 ? -1.601 5.808 -6.746 1.00 87.12 92 GLY A C 1
ATOM 690 O O . GLY A 1 92 ? -1.104 5.505 -7.833 1.00 87.12 92 GLY A O 1
ATOM 691 N N . ALA A 1 93 ? -0.869 6.229 -5.713 1.00 88.25 93 ALA A N 1
ATOM 692 C CA . ALA A 1 93 ? 0.584 6.326 -5.742 1.00 88.25 93 ALA A CA 1
ATOM 693 C C . ALA A 1 93 ? 1.237 4.940 -5.849 1.00 88.25 93 ALA A C 1
ATOM 695 O O . ALA A 1 93 ? 2.106 4.748 -6.697 1.00 88.25 93 ALA A O 1
ATOM 696 N N . LEU A 1 94 ? 0.759 3.963 -5.070 1.00 87.75 94 LEU A N 1
ATOM 697 C CA . LEU A 1 94 ? 1.218 2.573 -5.134 1.00 87.75 94 LEU A CA 1
ATOM 698 C C . LEU A 1 94 ? 1.009 1.968 -6.527 1.00 87.75 94 LEU A C 1
ATOM 700 O O . LEU A 1 94 ? 1.932 1.390 -7.092 1.00 87.75 94 LEU A O 1
ATOM 704 N N . TYR A 1 95 ? -0.178 2.151 -7.110 1.00 88.75 95 TYR A N 1
ATOM 705 C CA . TYR A 1 95 ? -0.475 1.681 -8.463 1.00 88.75 95 TYR A CA 1
ATOM 706 C C . TYR A 1 95 ? 0.495 2.256 -9.493 1.00 88.75 95 TYR A C 1
ATOM 708 O O . TYR A 1 95 ? 1.080 1.517 -10.278 1.00 88.75 95 TYR A O 1
ATOM 716 N N . THR A 1 96 ? 0.683 3.577 -9.4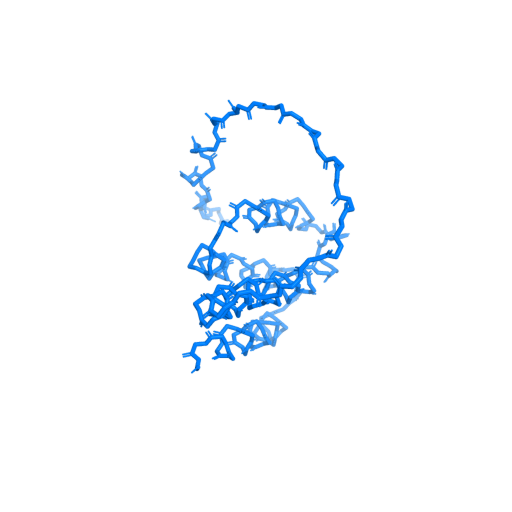63 1.00 88.06 96 THR A N 1
ATOM 717 C CA . THR A 1 96 ? 1.563 4.278 -10.404 1.00 88.06 96 THR A CA 1
ATOM 718 C C . THR A 1 96 ? 3.003 3.792 -10.271 1.00 88.06 96 THR A C 1
ATOM 720 O O . THR A 1 96 ? 3.689 3.617 -11.274 1.00 88.06 96 THR A O 1
ATOM 723 N N . LEU A 1 97 ? 3.457 3.549 -9.041 1.00 88.38 97 LEU A N 1
ATOM 724 C CA . LEU A 1 97 ? 4.795 3.044 -8.767 1.00 88.38 97 LEU A CA 1
ATOM 725 C C . LEU A 1 97 ? 4.987 1.620 -9.309 1.00 88.38 97 LEU A C 1
ATOM 727 O O . LEU A 1 97 ? 5.947 1.371 -10.032 1.00 88.38 97 LEU A O 1
ATOM 731 N N . ILE A 1 98 ? 4.052 0.706 -9.029 1.00 87.88 98 ILE A N 1
ATOM 732 C CA . ILE A 1 98 ? 4.125 -0.681 -9.513 1.00 87.88 98 ILE A CA 1
ATOM 733 C C . ILE A 1 98 ? 4.016 -0.733 -11.040 1.00 87.88 98 ILE A C 1
ATOM 735 O O . ILE A 1 98 ? 4.779 -1.452 -11.677 1.00 87.88 98 ILE A O 1
ATOM 739 N N . ALA A 1 99 ? 3.110 0.043 -11.639 1.00 89.25 99 ALA A N 1
ATOM 740 C CA . ALA A 1 99 ? 2.921 0.067 -13.088 1.00 89.25 99 ALA A CA 1
ATOM 741 C C . ALA A 1 99 ? 4.168 0.580 -13.824 1.00 89.25 99 ALA A C 1
ATOM 743 O O . ALA A 1 99 ? 4.455 0.136 -14.930 1.00 89.25 99 ALA A O 1
ATOM 744 N N . ARG A 1 100 ? 4.922 1.498 -13.203 1.00 86.38 100 ARG A N 1
ATOM 745 C CA . ARG A 1 100 ? 6.197 2.001 -13.734 1.00 86.38 100 ARG A CA 1
ATOM 746 C C . ARG A 1 100 ? 7.366 1.045 -13.498 1.00 86.38 100 ARG A C 1
ATOM 748 O O . ARG A 1 100 ? 8.272 1.012 -14.322 1.00 86.38 100 ARG A O 1
ATOM 755 N N . GLY A 1 101 ? 7.369 0.332 -12.371 1.00 82.81 101 GLY A N 1
ATOM 756 C CA . GLY A 1 101 ? 8.472 -0.538 -11.959 1.00 82.81 101 GLY A CA 1
ATOM 757 C C . GLY A 1 101 ? 8.419 -1.958 -12.506 1.00 82.81 101 GLY A C 1
ATOM 758 O O . GLY A 1 101 ? 9.466 -2.538 -12.773 1.00 82.81 101 GLY A O 1
ATOM 759 N N . LEU A 1 102 ? 7.219 -2.512 -12.662 1.00 82.44 102 LEU A N 1
ATOM 760 C CA . LEU A 1 102 ? 7.000 -3.891 -13.089 1.00 82.44 102 LEU A CA 1
ATOM 761 C C . LEU A 1 102 ? 6.169 -3.920 -14.373 1.00 82.44 102 LEU A C 1
ATOM 763 O O . LEU A 1 102 ? 6.720 -4.054 -15.459 1.00 82.44 102 LEU A O 1
ATOM 767 N N . ASP A 1 103 ? 4.849 -3.809 -14.232 1.00 87.75 103 ASP A N 1
ATOM 768 C CA . ASP A 1 103 ? 3.880 -3.766 -15.324 1.00 87.75 103 ASP A CA 1
ATOM 769 C C . ASP A 1 103 ? 2.500 -3.377 -14.768 1.00 87.75 103 ASP A C 1
ATOM 771 O O . ASP A 1 103 ? 2.193 -3.559 -13.583 1.00 87.75 103 ASP A O 1
ATOM 775 N N . GLU A 1 104 ? 1.627 -2.877 -15.635 1.00 88.31 104 GLU A N 1
ATOM 776 C CA . GLU A 1 104 ? 0.267 -2.476 -15.300 1.00 88.31 104 GLU A CA 1
ATOM 777 C C . GLU A 1 104 ? -0.605 -3.664 -14.851 1.00 88.31 104 GLU A C 1
ATOM 779 O O . GLU A 1 104 ? -1.460 -3.526 -13.969 1.00 88.31 104 GLU A O 1
ATOM 784 N N . VAL A 1 105 ? -0.383 -4.855 -15.421 1.00 88.75 105 VAL A N 1
ATOM 785 C CA . VAL A 1 105 ? -1.115 -6.073 -15.035 1.00 88.75 105 VAL A CA 1
ATOM 786 C C . VAL A 1 105 ? -0.806 -6.452 -13.587 1.00 88.75 105 VAL A C 1
ATOM 788 O O . VAL A 1 105 ? -1.717 -6.776 -12.820 1.00 88.75 105 VAL A O 1
ATOM 791 N N . GLU A 1 106 ? 0.464 -6.370 -13.192 1.00 84.44 106 GLU A N 1
ATOM 792 C CA . GLU A 1 106 ? 0.895 -6.665 -11.827 1.00 84.44 106 GLU A CA 1
ATOM 793 C C . GLU A 1 106 ? 0.429 -5.581 -10.848 1.00 84.44 106 GLU A C 1
ATOM 795 O O . GLU A 1 106 ? -0.052 -5.897 -9.756 1.00 84.44 106 GLU A O 1
ATOM 800 N N . ALA A 1 107 ? 0.444 -4.314 -11.273 1.00 87.00 107 ALA A N 1
ATOM 801 C CA . ALA A 1 107 ? -0.129 -3.212 -10.509 1.00 87.00 107 ALA A CA 1
ATOM 802 C C . ALA A 1 107 ? -1.610 -3.456 -10.198 1.00 87.00 107 ALA A C 1
ATOM 804 O O . ALA A 1 107 ? -2.008 -3.383 -9.036 1.00 87.00 107 ALA A O 1
ATOM 805 N N . ARG A 1 108 ? -2.418 -3.832 -11.201 1.00 88.94 108 ARG A N 1
ATOM 806 C CA . ARG A 1 108 ? -3.837 -4.177 -11.007 1.00 88.94 108 ARG A CA 1
ATOM 807 C C . ARG A 1 108 ? -4.025 -5.369 -10.071 1.00 88.94 108 ARG A C 1
ATOM 809 O O . ARG A 1 108 ? -4.892 -5.315 -9.202 1.00 88.94 108 ARG A O 1
ATOM 816 N N . ARG A 1 109 ? -3.218 -6.428 -10.208 1.00 88.31 109 ARG A N 1
ATOM 817 C CA . ARG A 1 109 ? -3.293 -7.617 -9.336 1.00 88.31 109 ARG A CA 1
ATOM 818 C C . ARG A 1 109 ? -3.008 -7.280 -7.875 1.00 88.31 109 ARG A C 1
ATOM 820 O O . ARG A 1 109 ? -3.767 -7.695 -6.998 1.00 88.31 109 ARG A O 1
ATOM 827 N N . ARG A 1 110 ? -1.946 -6.518 -7.605 1.00 87.44 110 ARG A N 1
ATOM 828 C CA . ARG A 1 110 ? -1.584 -6.090 -6.245 1.00 87.44 110 ARG A CA 1
ATOM 829 C C . ARG A 1 110 ? -2.633 -5.139 -5.664 1.00 87.44 110 ARG A C 1
ATOM 831 O O . ARG A 1 110 ? -3.024 -5.306 -4.510 1.00 87.44 110 ARG A O 1
ATOM 838 N N . LEU A 1 111 ? -3.172 -4.225 -6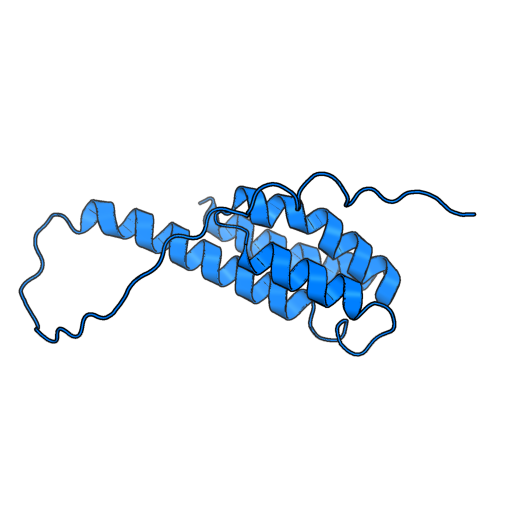.476 1.00 86.75 111 LEU A N 1
ATOM 839 C CA . LEU A 1 111 ? -4.251 -3.328 -6.051 1.00 86.75 111 LEU A CA 1
ATOM 840 C C . LEU A 1 111 ? -5.545 -4.073 -5.722 1.00 86.75 111 LEU A C 1
ATOM 842 O O . LEU A 1 111 ? -6.186 -3.745 -4.735 1.00 86.75 111 LEU A O 1
ATOM 846 N N . ALA A 1 112 ? -5.913 -5.096 -6.496 1.00 86.50 112 ALA A N 1
ATOM 847 C CA . ALA A 1 112 ? -7.108 -5.893 -6.225 1.00 86.50 112 ALA A CA 1
ATOM 848 C C . ALA A 1 112 ? -7.021 -6.622 -4.870 1.00 86.50 112 ALA A C 1
ATOM 850 O O . ALA A 1 112 ? -8.010 -6.700 -4.145 1.00 86.50 112 ALA A O 1
ATOM 851 N N . ARG A 1 113 ? -5.829 -7.110 -4.493 1.00 83.25 113 ARG A N 1
ATOM 852 C CA . ARG A 1 113 ? -5.588 -7.708 -3.166 1.00 83.25 113 ARG A CA 1
ATOM 853 C C . ARG A 1 113 ? -5.716 -6.676 -2.045 1.00 83.25 113 ARG A C 1
ATOM 855 O O . ARG A 1 113 ? -6.326 -6.964 -1.020 1.00 83.25 113 ARG A O 1
ATOM 862 N N . LEU A 1 114 ? -5.183 -5.474 -2.259 1.00 83.75 114 LEU A N 1
ATOM 863 C CA . LEU A 1 114 ? -5.322 -4.358 -1.324 1.00 83.75 114 LEU A CA 1
ATOM 864 C C . LEU A 1 114 ? -6.799 -3.940 -1.166 1.00 83.75 114 LEU A C 1
ATOM 866 O O . LEU A 1 114 ? -7.283 -3.759 -0.053 1.00 83.75 114 LEU A O 1
ATOM 870 N N . ASP A 1 115 ? -7.536 -3.846 -2.272 1.00 84.50 115 ASP A N 1
ATOM 871 C CA . ASP A 1 115 ? -8.957 -3.484 -2.294 1.00 84.50 115 ASP A CA 1
ATOM 872 C C . ASP A 1 115 ? -9.834 -4.520 -1.595 1.00 84.50 115 ASP A C 1
ATOM 874 O O . ASP A 1 115 ? -10.805 -4.156 -0.927 1.00 84.50 115 ASP A O 1
ATOM 878 N N . PHE A 1 116 ? -9.478 -5.800 -1.692 1.00 79.12 116 PHE A N 1
ATOM 879 C CA . PHE A 1 116 ? -10.133 -6.858 -0.934 1.00 79.12 116 PHE A CA 1
ATOM 880 C C . PHE A 1 116 ? -9.955 -6.655 0.579 1.00 79.12 116 PHE A C 1
ATOM 882 O O . PHE A 1 116 ? -10.940 -6.707 1.314 1.00 79.12 116 PHE A O 1
ATOM 889 N N . ALA A 1 117 ? -8.740 -6.322 1.035 1.00 75.88 117 ALA A N 1
ATOM 890 C CA . ALA A 1 117 ? -8.473 -6.021 2.445 1.00 75.88 117 ALA A CA 1
ATOM 891 C C . ALA A 1 117 ? -9.267 -4.796 2.941 1.00 75.88 117 ALA A C 1
ATOM 893 O O . ALA A 1 117 ? -9.816 -4.815 4.039 1.00 75.88 117 ALA A O 1
ATOM 894 N N . PHE A 1 118 ? -9.407 -3.759 2.110 1.00 73.00 118 PHE A N 1
ATOM 895 C CA . PHE A 1 118 ? -10.245 -2.596 2.426 1.00 73.00 118 PHE A CA 1
ATOM 896 C C . PHE A 1 118 ? -11.754 -2.870 2.374 1.00 73.00 118 PHE A C 1
ATOM 898 O O . PHE A 1 118 ? -12.526 -2.150 3.004 1.00 73.00 118 PHE A O 1
ATOM 905 N N . SER A 1 119 ? -12.198 -3.857 1.595 1.00 73.50 119 SER A N 1
ATOM 906 C CA . SER A 1 119 ? -13.620 -4.199 1.457 1.00 73.50 119 SER A CA 1
ATOM 907 C C . SER A 1 119 ? -14.098 -5.100 2.591 1.00 73.50 119 SER A C 1
ATOM 909 O O . SER A 1 119 ? -15.203 -4.902 3.087 1.00 73.50 119 SER A O 1
ATOM 911 N N . ALA A 1 120 ? -13.250 -6.031 3.040 1.00 67.94 120 ALA A N 1
ATOM 912 C CA . ALA A 1 120 ? -13.495 -6.856 4.225 1.00 67.94 120 ALA A CA 1
ATOM 913 C C . ALA A 1 120 ? -13.676 -6.013 5.500 1.00 67.94 120 ALA A C 1
ATOM 915 O O . ALA A 1 120 ? -14.363 -6.421 6.421 1.00 67.94 120 ALA A O 1
ATOM 916 N N . ALA A 1 121 ? -13.097 -4.815 5.509 1.00 60.12 121 ALA A N 1
ATOM 917 C CA . ALA A 1 121 ? -13.140 -3.850 6.596 1.00 60.12 121 ALA A CA 1
ATOM 918 C C . ALA A 1 121 ? -14.389 -2.958 6.671 1.00 60.12 121 ALA A C 1
ATOM 920 O O . ALA A 1 121 ? -14.527 -2.164 7.600 1.00 60.12 121 ALA A O 1
ATOM 921 N N . ARG A 1 122 ? -15.218 -2.964 5.623 1.00 54.75 122 ARG A N 1
ATOM 922 C CA . ARG A 1 122 ? -16.365 -2.053 5.478 1.00 54.75 122 ARG A CA 1
ATOM 923 C C . ARG A 1 122 ? -17.707 -2.763 5.718 1.00 54.75 122 ARG A C 1
ATOM 925 O O . ARG A 1 122 ? -18.744 -2.128 5.532 1.00 54.75 122 ARG A O 1
ATOM 932 N N . GLN A 1 123 ? -17.680 -4.056 6.042 1.00 45.12 123 GLN A N 1
ATOM 933 C CA . GLN A 1 123 ? -18.846 -4.891 6.359 1.00 45.12 123 GLN A CA 1
ATOM 934 C C . GLN A 1 123 ? -18.992 -5.022 7.869 1.00 45.12 123 GLN A C 1
ATOM 936 O O . GLN A 1 123 ? -20.156 -5.076 8.317 1.00 45.12 123 GLN A O 1
#

Sequence (123 aa):
MPLPSLFAPFLSRLTRHRPVPGFVATTSTTLPPLARHAAEGCDLAAVLAAARLAFQAALEGLHDGPFGEEALALSLAEQRACGLRELWHLRGALYTLIARGLDEVEARRRLARLDFAFSAARQ

pLDDT: mean 70.57, std 18.32, range [35.19, 89.25]

Foldseek 3Di:
DDDDDPPPPPPPPPPDDDDDDDDDDDDDDDDDPPCVVVVLVVLQVVLLVLLLVLLVVLLPPVCVFPCVVVSVVLNVQSVVDPHPVSSVVSLVVSLVSCCVTPRNVSSVVSSVSSVVSVVVSVD